Protein AF-A0A1Y2GPG7-F1 (afdb_monomer)

Nearest PDB structures (foldseek):
  6qfj-assembly4_D  TM=4.809E-01  e=1.907E+00  Desulfamplus magnetovallimortis
  6qek-assembly1_B  TM=5.011E-01  e=2.846E+00  Desulfamplus magnetovallimortis BW-1
  3n54-assembly1_B  TM=2.825E-01  e=4.110E-01  Bacillus subtilis subsp. subtilis str. 168
  7dna-assembly2_B  TM=6.195E-01  e=7.743E+00  Aequorea victoria
  5mrf-assembly1_CC  TM=3.636E-01  e=5.929E+00  Saccharomyces cerevisiae

Sequence (111 aa):
MCLGRRPKRIKIGDVLVNSYFGGSEFLLVIGCGIDTTHPNPTTSINHLIRYHNKIRGKDLALLSQETVLAEVLIKFERLYKQFLGRNGQGGSNSLNRCYISSVYIRTQMWC

Structure (mmCIF, N/CA/C/O backbone):
data_AF-A0A1Y2GPG7-F1
#
_entry.id   AF-A0A1Y2GPG7-F1
#
loop_
_atom_site.group_PDB
_atom_site.id
_atom_site.type_symbol
_atom_site.label_atom_id
_atom_site.label_alt_id
_atom_site.label_comp_id
_atom_site.label_asym_id
_atom_site.label_entity_id
_atom_site.label_seq_id
_atom_site.pdbx_PDB_ins_code
_atom_site.Cartn_x
_atom_site.Cartn_y
_atom_site.Cartn_z
_atom_site.occupancy
_atom_site.B_iso_or_equiv
_atom_site.auth_seq_id
_atom_site.auth_comp_id
_atom_site.auth_asym_id
_atom_site.auth_atom_id
_atom_site.pdbx_PDB_model_num
ATOM 1 N N . MET A 1 1 ? -17.344 28.944 20.380 1.00 36.22 1 MET A N 1
ATOM 2 C CA . MET A 1 1 ? -17.328 28.201 19.099 1.00 36.22 1 MET A CA 1
ATOM 3 C C . MET A 1 1 ? -15.985 28.444 18.426 1.00 36.22 1 MET A C 1
ATOM 5 O O . MET A 1 1 ? -15.736 29.560 18.000 1.00 36.22 1 MET A O 1
ATOM 9 N N . CYS A 1 2 ? -15.090 27.454 18.393 1.00 41.25 2 CYS A N 1
ATOM 10 C CA . CYS A 1 2 ? -13.776 27.593 17.755 1.00 41.25 2 CYS A CA 1
ATOM 11 C C . CYS A 1 2 ? -13.787 26.873 16.402 1.00 41.25 2 CYS A C 1
ATOM 13 O O . CYS A 1 2 ? -13.592 25.661 16.332 1.00 41.25 2 CYS A O 1
ATOM 15 N N . LEU A 1 3 ? -14.033 27.628 15.334 1.00 68.81 3 LEU A N 1
ATOM 16 C CA . LEU A 1 3 ? -13.770 27.218 13.955 1.00 68.81 3 LEU A CA 1
ATOM 17 C C . LEU A 1 3 ? -12.282 27.462 13.657 1.00 68.81 3 LEU A C 1
ATOM 19 O O . LEU A 1 3 ? -11.789 28.549 13.941 1.00 68.81 3 LEU A O 1
ATOM 23 N N . GLY A 1 4 ? -11.568 26.486 13.076 1.00 57.06 4 GLY A N 1
ATOM 24 C CA . GLY A 1 4 ? -10.324 26.809 12.355 1.00 57.06 4 GLY A CA 1
ATOM 25 C C . GLY A 1 4 ? -9.126 25.858 12.423 1.00 57.06 4 GLY A C 1
ATOM 26 O O . GLY A 1 4 ? -8.108 26.172 11.811 1.00 57.06 4 GLY A O 1
ATOM 27 N N . ARG A 1 5 ? -9.168 24.695 13.091 1.00 63.25 5 ARG A N 1
ATOM 28 C CA . ARG A 1 5 ? -8.059 23.729 12.934 1.00 63.25 5 ARG A CA 1
ATOM 29 C C . ARG A 1 5 ? -8.218 22.973 11.618 1.00 63.25 5 ARG A C 1
ATOM 31 O O . ARG A 1 5 ? -9.134 22.167 11.478 1.00 63.25 5 ARG A O 1
ATOM 38 N N . ARG A 1 6 ? -7.316 23.223 10.658 1.00 66.25 6 ARG A N 1
ATOM 39 C CA . ARG A 1 6 ? -7.194 22.384 9.454 1.00 66.25 6 ARG A CA 1
ATOM 40 C C . ARG A 1 6 ? -7.077 20.918 9.897 1.00 66.25 6 ARG A C 1
ATOM 42 O O . ARG A 1 6 ? -6.351 20.657 10.862 1.00 66.25 6 ARG A O 1
ATOM 49 N N . PRO A 1 7 ? -7.764 19.970 9.235 1.00 69.31 7 PRO A N 1
ATOM 50 C CA . PRO A 1 7 ? -7.673 18.566 9.607 1.00 69.31 7 PRO A CA 1
ATOM 51 C C . PRO A 1 7 ? -6.205 18.134 9.590 1.00 69.31 7 PRO A C 1
ATOM 53 O O . PRO A 1 7 ? -5.495 18.336 8.600 1.00 69.31 7 PRO A O 1
ATOM 56 N N . LYS A 1 8 ? -5.734 17.590 10.719 1.00 78.25 8 LYS A N 1
ATOM 57 C CA . LYS A 1 8 ? -4.367 17.083 10.848 1.00 78.25 8 LYS A CA 1
ATOM 58 C C . LYS A 1 8 ? -4.209 15.934 9.854 1.00 78.25 8 LYS A C 1
ATOM 60 O O . LYS A 1 8 ? -4.839 14.893 10.016 1.00 78.25 8 LYS A O 1
ATOM 65 N N . ARG A 1 9 ? -3.389 16.129 8.820 1.00 73.12 9 ARG A N 1
ATOM 66 C CA . ARG A 1 9 ? -3.011 15.043 7.911 1.00 73.12 9 ARG A CA 1
ATOM 67 C C . ARG A 1 9 ? -2.032 14.133 8.638 1.00 73.12 9 ARG A C 1
ATOM 69 O O . ARG A 1 9 ? -1.037 14.606 9.181 1.00 73.12 9 ARG A O 1
ATOM 76 N N . ILE A 1 10 ? -2.340 12.846 8.659 1.00 78.44 10 ILE A N 1
ATOM 77 C CA . ILE A 1 10 ? -1.513 11.814 9.275 1.00 78.44 10 ILE A CA 1
ATOM 78 C C . ILE A 1 10 ? -0.908 10.990 8.140 1.00 78.44 10 ILE A C 1
ATOM 80 O O . ILE A 1 10 ? -1.626 10.598 7.219 1.00 78.44 10 ILE A O 1
ATOM 84 N N . LYS A 1 11 ? 0.410 10.763 8.179 1.00 76.06 11 LYS A N 1
ATOM 85 C CA . LYS A 1 11 ? 1.073 9.862 7.231 1.00 76.06 11 LYS A CA 1
ATOM 86 C C . LYS A 1 11 ? 0.670 8.426 7.580 1.00 76.06 11 LYS A C 1
ATOM 88 O O . LYS A 1 11 ? 0.886 7.994 8.708 1.00 76.06 11 LYS A O 1
ATOM 93 N N . ILE A 1 12 ? 0.091 7.723 6.610 1.00 80.56 12 ILE A N 1
ATOM 94 C CA . ILE A 1 12 ? -0.335 6.313 6.726 1.00 80.56 12 ILE A CA 1
ATOM 95 C C . ILE A 1 12 ? 0.555 5.358 5.911 1.00 80.56 12 ILE A C 1
ATOM 97 O O . ILE A 1 12 ? 0.396 4.143 5.968 1.00 80.56 12 ILE A O 1
ATOM 101 N N . GLY A 1 13 ? 1.477 5.921 5.130 1.00 81.81 13 GLY A N 1
ATOM 102 C CA . GLY A 1 13 ? 2.348 5.189 4.224 1.00 81.81 13 GLY A CA 1
ATOM 103 C C . GLY A 1 13 ? 3.108 6.120 3.285 1.00 81.81 13 GLY A C 1
ATOM 104 O O . GLY A 1 13 ? 3.010 7.349 3.387 1.00 81.81 13 GLY A O 1
ATOM 105 N N . ASP A 1 14 ? 3.867 5.528 2.378 1.00 83.31 14 ASP A N 1
ATOM 106 C CA . ASP A 1 14 ? 4.592 6.182 1.299 1.00 83.31 14 ASP A CA 1
ATOM 107 C C . ASP A 1 14 ? 4.573 5.360 0.009 1.00 83.31 14 ASP A C 1
ATOM 109 O O . ASP A 1 14 ? 4.343 4.151 -0.017 1.00 83.31 14 ASP A O 1
ATOM 113 N N . VAL A 1 15 ? 4.792 6.072 -1.093 1.00 85.44 15 VAL A N 1
ATOM 114 C CA . VAL A 1 15 ? 4.970 5.495 -2.420 1.00 85.44 15 VAL A CA 1
ATOM 115 C C . VAL A 1 15 ? 6.260 6.068 -2.985 1.00 85.44 15 VAL A C 1
ATOM 117 O O . VAL A 1 15 ? 6.430 7.285 -3.035 1.00 85.44 15 VAL A O 1
ATOM 120 N N . LEU A 1 16 ? 7.164 5.190 -3.397 1.00 86.25 16 LEU A N 1
ATOM 121 C CA . LEU A 1 16 ? 8.385 5.523 -4.111 1.00 86.25 16 LEU A CA 1
ATOM 122 C C . LEU A 1 16 ? 8.207 5.108 -5.565 1.00 86.25 16 LEU A C 1
ATOM 124 O O . LEU A 1 16 ? 7.865 3.965 -5.845 1.00 86.25 16 LEU A O 1
ATOM 128 N N . VAL A 1 17 ? 8.456 6.021 -6.493 1.00 83.81 17 VAL A N 1
ATOM 129 C CA . VAL A 1 17 ? 8.401 5.720 -7.922 1.00 83.81 17 VAL A CA 1
ATOM 130 C C . VAL A 1 17 ? 9.761 6.027 -8.514 1.00 83.81 17 VAL A C 1
ATOM 132 O O . VAL A 1 17 ? 10.252 7.147 -8.392 1.00 83.81 17 VAL A O 1
ATOM 135 N N . ASN A 1 18 ? 10.366 5.029 -9.143 1.00 83.81 18 ASN A N 1
ATOM 136 C CA . ASN A 1 18 ? 11.551 5.200 -9.962 1.00 83.81 18 ASN A CA 1
ATOM 137 C C . ASN A 1 18 ? 11.181 4.901 -11.415 1.00 83.81 18 ASN A C 1
ATOM 139 O O . ASN A 1 18 ? 10.541 3.888 -11.697 1.00 83.81 18 ASN A O 1
ATOM 143 N N . SER A 1 19 ? 11.555 5.796 -12.322 1.00 81.94 19 SER A N 1
ATOM 144 C CA . SER A 1 19 ? 11.345 5.615 -13.753 1.00 81.94 19 SER A CA 1
ATOM 145 C C . SER A 1 19 ? 12.671 5.661 -14.486 1.00 81.94 19 SER A C 1
ATOM 147 O O . SER A 1 19 ? 13.484 6.553 -14.241 1.00 81.94 19 SER A O 1
ATOM 149 N N . TYR A 1 20 ? 12.839 4.758 -15.440 1.00 80.50 20 TYR A N 1
ATOM 150 C CA . TYR A 1 20 ? 13.958 4.748 -16.363 1.00 80.50 20 TYR A CA 1
ATOM 151 C C . TYR A 1 20 ? 13.430 4.849 -17.791 1.00 80.50 20 TYR A C 1
ATOM 153 O O . TYR A 1 20 ? 12.512 4.125 -18.172 1.00 80.50 20 TYR A O 1
ATOM 161 N N . PHE A 1 21 ? 14.009 5.753 -18.576 1.00 80.50 21 PHE A N 1
ATOM 162 C CA . PHE A 1 21 ? 13.713 5.881 -19.996 1.00 80.50 21 PHE A CA 1
ATOM 163 C C . PHE A 1 21 ? 15.002 5.690 -20.790 1.00 80.50 21 PHE A C 1
ATOM 165 O O . PHE A 1 21 ? 15.964 6.434 -20.597 1.00 80.50 21 PHE A O 1
ATOM 172 N N . GLY A 1 22 ? 15.016 4.686 -21.665 1.00 78.06 22 GLY A N 1
ATOM 173 C CA . GLY A 1 22 ? 16.171 4.333 -22.481 1.00 78.06 22 GLY A CA 1
ATOM 174 C C . GLY A 1 22 ? 15.735 3.819 -23.848 1.00 78.06 22 GLY A C 1
ATOM 175 O O . GLY A 1 22 ? 14.982 2.853 -23.952 1.00 78.06 22 GLY A O 1
ATOM 176 N N . GLY A 1 23 ? 16.201 4.472 -24.915 1.00 79.00 23 GLY A N 1
ATOM 177 C CA . GLY A 1 23 ? 15.837 4.112 -26.287 1.00 79.00 23 GLY A CA 1
ATOM 178 C C . GLY A 1 23 ? 14.337 4.271 -26.556 1.00 79.00 23 GLY A C 1
ATOM 179 O O . G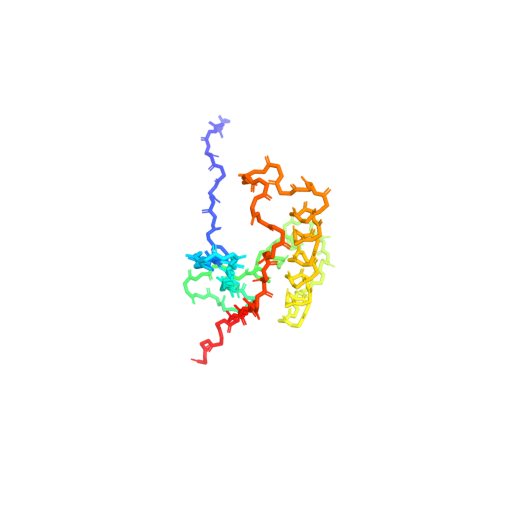LY A 1 23 ? 13.832 5.389 -26.605 1.00 79.00 23 GLY A O 1
ATOM 180 N N . SER A 1 24 ? 13.640 3.147 -26.750 1.00 73.06 24 SER A N 1
ATOM 181 C CA . SER A 1 24 ? 12.181 3.090 -26.967 1.00 73.06 24 SER A CA 1
ATOM 182 C C . SER A 1 24 ? 11.418 2.461 -25.796 1.00 73.06 24 SER A C 1
ATOM 184 O O . SER A 1 24 ? 10.223 2.185 -25.909 1.00 73.06 24 SER A O 1
ATOM 186 N N . GLU A 1 25 ? 12.098 2.232 -24.671 1.00 68.81 25 GLU A N 1
ATOM 187 C CA . GLU A 1 25 ? 11.535 1.571 -23.501 1.00 68.81 25 GLU A CA 1
ATOM 188 C C . GLU A 1 25 ? 11.392 2.555 -22.342 1.00 68.81 25 GLU A C 1
ATOM 190 O O . GLU A 1 25 ? 12.308 3.312 -22.005 1.00 68.81 25 GLU A O 1
ATOM 195 N N . PHE A 1 26 ? 10.216 2.526 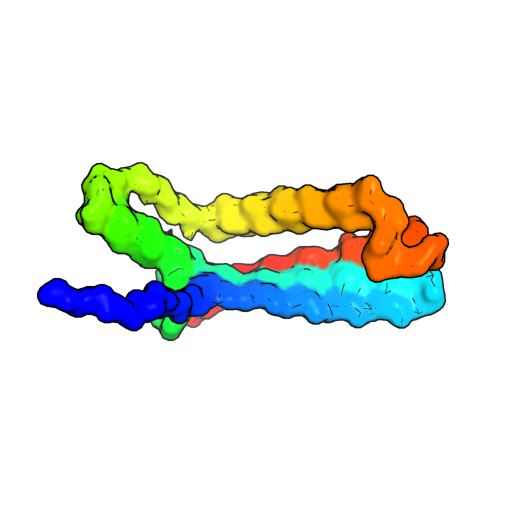-21.719 1.00 71.56 26 PHE A N 1
ATOM 196 C CA . PHE A 1 26 ? 9.950 3.219 -20.467 1.00 71.56 26 PHE A CA 1
ATOM 197 C C . PHE A 1 26 ? 9.653 2.180 -19.394 1.00 71.56 26 PHE A C 1
ATOM 199 O O . PHE A 1 26 ? 8.711 1.396 -19.528 1.00 71.56 26 PHE A O 1
ATOM 206 N N . LEU A 1 27 ? 10.463 2.188 -18.341 1.00 75.62 27 LEU A N 1
ATOM 207 C CA . LEU A 1 27 ? 10.368 1.294 -17.202 1.00 75.62 27 LEU A CA 1
ATOM 208 C C . LEU A 1 27 ? 9.914 2.073 -15.971 1.00 75.62 27 LEU A C 1
ATOM 210 O O . LEU A 1 27 ? 10.480 3.115 -15.641 1.00 75.62 27 LEU A O 1
ATOM 214 N N . LEU A 1 28 ? 8.935 1.521 -15.259 1.00 76.69 28 LEU A N 1
ATOM 215 C CA . LEU A 1 28 ? 8.456 2.046 -13.987 1.00 76.69 28 LEU A CA 1
ATOM 216 C C . LEU A 1 28 ? 8.616 0.995 -12.886 1.00 76.69 28 LEU A C 1
ATOM 218 O O . LEU A 1 28 ? 8.092 -0.114 -13.003 1.00 76.69 28 LEU A O 1
ATOM 222 N N . VAL A 1 29 ? 9.310 1.367 -11.813 1.00 82.00 29 VAL A N 1
ATOM 223 C CA . VAL A 1 29 ? 9.429 0.594 -10.575 1.00 82.00 29 VAL A CA 1
ATOM 224 C C . VAL A 1 29 ? 8.693 1.349 -9.479 1.00 82.00 29 VAL A C 1
ATOM 226 O O . VAL A 1 29 ? 9.079 2.460 -9.109 1.00 82.00 29 VAL A O 1
ATOM 229 N N . ILE A 1 30 ? 7.618 0.752 -8.964 1.00 80.81 30 ILE A N 1
ATOM 230 C CA . ILE A 1 30 ? 6.796 1.363 -7.914 1.00 80.81 30 ILE A CA 1
ATOM 231 C C . ILE A 1 30 ? 6.964 0.584 -6.613 1.00 80.81 30 ILE A C 1
ATOM 233 O O . ILE A 1 30 ? 6.602 -0.587 -6.538 1.00 80.81 30 ILE A O 1
ATOM 237 N N . GLY A 1 31 ? 7.489 1.260 -5.596 1.00 82.75 31 GLY A N 1
ATOM 238 C CA . GLY A 1 31 ? 7.536 0.839 -4.204 1.00 82.75 31 GLY A CA 1
ATOM 239 C C . GLY A 1 31 ? 6.342 1.383 -3.420 1.00 82.75 31 GLY A C 1
ATOM 240 O O . GLY A 1 31 ? 6.142 2.594 -3.410 1.00 82.75 31 GLY A O 1
ATOM 241 N N . CYS A 1 32 ? 5.575 0.547 -2.720 1.00 81.88 32 CYS A N 1
ATOM 242 C CA . CYS A 1 32 ? 4.549 1.022 -1.775 1.00 81.88 32 CYS A CA 1
ATOM 243 C C . CYS A 1 32 ? 4.786 0.481 -0.369 1.00 81.88 32 CYS A C 1
ATOM 245 O O . CYS A 1 32 ? 4.886 -0.733 -0.196 1.00 81.88 32 CYS A O 1
ATOM 247 N N . GLY A 1 33 ? 4.823 1.383 0.613 1.00 81.62 33 GLY A N 1
ATOM 248 C CA . GLY A 1 33 ? 4.847 1.083 2.039 1.00 81.62 33 GLY A CA 1
ATOM 249 C C . GLY A 1 33 ? 3.557 1.558 2.695 1.00 81.62 33 GLY A C 1
ATOM 250 O O . GLY A 1 33 ? 3.273 2.753 2.725 1.00 81.62 33 GLY A O 1
ATOM 251 N N . ILE A 1 34 ? 2.757 0.630 3.217 1.00 81.06 34 ILE A N 1
ATOM 252 C CA . ILE A 1 34 ? 1.528 0.937 3.959 1.00 81.06 34 ILE A CA 1
ATOM 253 C C . ILE A 1 34 ? 1.609 0.250 5.316 1.00 81.06 34 ILE A C 1
ATOM 255 O O . ILE A 1 34 ? 1.922 -0.938 5.391 1.00 81.06 34 ILE A O 1
ATOM 259 N N . ASP A 1 35 ? 1.306 0.995 6.376 1.00 79.62 35 ASP A N 1
ATOM 260 C CA . ASP A 1 35 ? 1.248 0.449 7.727 1.00 79.62 35 ASP A CA 1
ATOM 261 C C . ASP A 1 35 ? -0.161 -0.093 8.019 1.00 79.62 35 ASP A C 1
ATOM 263 O O . ASP A 1 35 ? -1.145 0.651 8.109 1.00 79.62 35 ASP A O 1
ATOM 267 N N . THR A 1 36 ? -0.282 -1.413 8.136 1.00 73.06 36 THR A N 1
ATOM 268 C CA . THR A 1 36 ? -1.556 -2.086 8.422 1.00 73.06 36 THR A CA 1
ATOM 269 C C . THR A 1 36 ? -1.760 -2.379 9.898 1.00 73.06 36 THR A C 1
ATOM 271 O O . THR A 1 36 ? -2.904 -2.461 10.343 1.00 73.06 36 THR A O 1
ATOM 274 N N . THR A 1 37 ? -0.694 -2.549 10.678 1.00 67.00 37 THR A N 1
ATOM 275 C CA . THR A 1 37 ? -0.786 -3.189 12.001 1.00 67.00 37 THR A CA 1
ATOM 276 C C . THR A 1 37 ? 0.094 -2.569 13.071 1.00 67.00 37 THR A C 1
ATOM 278 O O . THR A 1 37 ? -0.209 -2.759 14.250 1.00 67.00 37 THR A O 1
ATOM 281 N N . HIS A 1 38 ? 1.141 -1.823 12.721 1.00 63.22 38 HIS A N 1
ATOM 282 C CA . HIS A 1 38 ? 2.080 -1.323 13.713 1.00 63.22 38 HIS A CA 1
ATOM 283 C C . HIS A 1 38 ? 1.495 -0.106 14.451 1.00 63.22 38 HIS A C 1
ATOM 285 O O . HIS A 1 38 ? 0.800 0.729 13.861 1.00 63.22 38 HIS A O 1
ATOM 291 N N . PRO A 1 39 ? 1.677 -0.028 15.781 1.00 55.78 39 PRO A N 1
ATOM 292 C CA . PRO A 1 39 ? 1.147 1.077 16.573 1.00 55.78 39 PRO A CA 1
ATOM 293 C C . PRO A 1 39 ? 2.071 2.304 16.637 1.00 55.78 39 PRO A C 1
ATOM 295 O O . PRO A 1 39 ? 1.589 3.351 17.054 1.00 55.78 39 PRO A O 1
ATOM 298 N N . ASN A 1 40 ? 3.352 2.209 16.246 1.00 52.66 40 ASN A N 1
ATOM 299 C CA . ASN A 1 40 ? 4.335 3.305 16.301 1.00 52.66 40 ASN A CA 1
ATOM 300 C C . ASN A 1 40 ? 5.435 3.147 15.227 1.00 52.66 40 ASN A C 1
ATOM 302 O O . ASN A 1 40 ? 5.814 2.008 14.955 1.00 52.66 40 ASN A O 1
ATOM 306 N N . PRO A 1 41 ? 6.036 4.236 14.688 1.00 50.91 41 PRO A N 1
ATOM 307 C CA . PRO A 1 41 ? 5.670 5.657 14.817 1.00 50.91 41 PRO A CA 1
ATOM 308 C C . PRO A 1 41 ? 4.642 6.131 13.767 1.00 50.91 41 PRO A C 1
ATOM 310 O O . PRO A 1 41 ? 4.139 7.253 13.854 1.00 50.91 41 PRO A O 1
ATOM 313 N N . THR A 1 42 ? 4.335 5.307 12.762 1.00 56.69 42 THR A N 1
ATOM 314 C CA . THR A 1 42 ? 3.277 5.550 11.773 1.00 56.69 42 THR A CA 1
ATOM 315 C C . THR A 1 42 ? 1.919 5.122 12.313 1.00 56.69 42 THR A C 1
ATOM 317 O O . THR A 1 42 ? 1.796 4.176 13.082 1.00 56.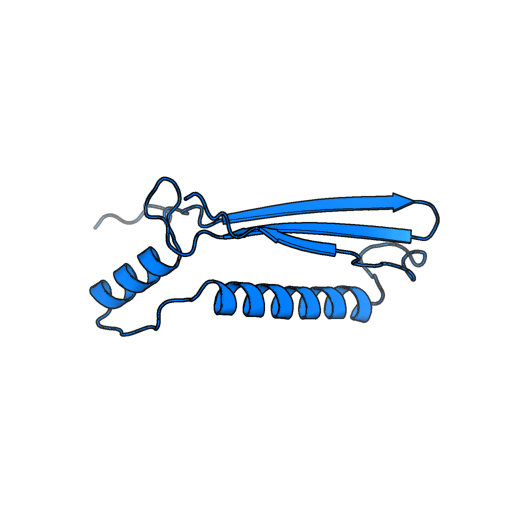69 42 THR A O 1
ATOM 320 N N . THR A 1 43 ? 0.865 5.840 11.927 1.00 68.12 43 THR A N 1
ATOM 321 C CA . THR A 1 43 ? -0.503 5.431 12.259 1.00 68.12 43 THR A CA 1
ATOM 322 C C . THR A 1 43 ? -0.954 4.356 11.279 1.00 68.12 43 THR A C 1
ATOM 324 O O . THR A 1 43 ? -1.139 4.654 10.098 1.00 68.12 43 THR A O 1
ATOM 327 N N . SER A 1 44 ? -1.177 3.135 11.768 1.00 80.88 44 SER A N 1
ATOM 328 C CA . SER A 1 44 ? -1.721 2.057 10.943 1.00 80.88 44 SER A CA 1
ATOM 329 C C . SER A 1 44 ? -3.171 2.302 10.521 1.00 80.88 44 SER A C 1
ATOM 331 O O . SER A 1 44 ? -3.984 2.860 11.267 1.00 80.88 44 SER A O 1
ATOM 333 N N . ILE A 1 45 ? -3.543 1.821 9.333 1.00 85.62 45 ILE A N 1
ATOM 334 C CA 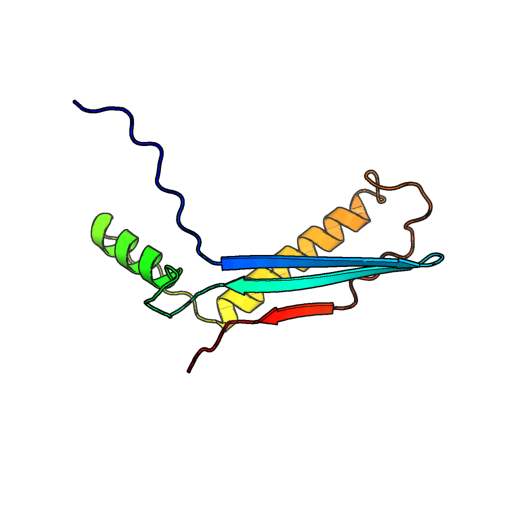. ILE A 1 45 ? -4.918 1.942 8.819 1.00 85.62 45 ILE A CA 1
ATOM 335 C C . ILE A 1 45 ? -5.921 1.252 9.754 1.00 85.62 45 ILE A C 1
ATOM 337 O O . ILE A 1 45 ? -6.986 1.803 10.037 1.00 85.62 45 ILE A O 1
ATOM 341 N N . ASN A 1 46 ? -5.567 0.100 10.329 1.00 88.94 46 ASN A N 1
ATOM 342 C CA . ASN A 1 46 ? -6.441 -0.593 11.275 1.00 88.94 46 ASN A CA 1
ATOM 343 C C . ASN A 1 46 ? -6.644 0.178 12.584 1.00 88.94 46 ASN A C 1
ATOM 345 O O . ASN A 1 46 ? -7.697 0.048 13.211 1.00 88.94 46 ASN A O 1
ATOM 349 N N . HIS A 1 47 ? -5.689 1.018 12.996 1.00 86.94 47 HIS A N 1
ATOM 350 C CA . HIS A 1 47 ? -5.902 1.934 14.115 1.00 86.94 47 HIS A CA 1
ATOM 351 C C . HIS A 1 47 ? -7.001 2.956 13.789 1.00 86.94 47 HIS A C 1
ATOM 353 O O . HIS A 1 47 ? -7.883 3.194 14.615 1.00 86.94 47 HIS A O 1
ATOM 359 N N . LEU A 1 48 ? -6.995 3.513 12.574 1.00 87.25 48 LEU A N 1
ATOM 360 C CA . LEU A 1 48 ? -8.023 4.455 12.119 1.00 87.25 48 LEU A CA 1
ATOM 361 C C . LEU A 1 48 ? -9.401 3.795 12.015 1.00 87.25 48 LEU A C 1
ATOM 363 O O . LEU A 1 48 ? -10.388 4.401 12.429 1.00 87.25 48 LEU A O 1
ATOM 367 N N . ILE A 1 49 ? -9.467 2.553 11.527 1.00 90.19 49 ILE A N 1
ATOM 368 C CA . ILE A 1 49 ? -10.716 1.782 11.450 1.00 90.19 49 ILE A CA 1
ATOM 369 C C . ILE A 1 49 ? -11.289 1.556 12.852 1.00 90.19 49 ILE A C 1
ATOM 371 O O . ILE A 1 49 ? -12.450 1.880 13.098 1.00 90.19 49 ILE A O 1
ATOM 375 N N . ARG A 1 50 ? -10.467 1.098 13.807 1.00 91.12 50 ARG A N 1
ATOM 376 C CA . ARG A 1 50 ? -10.889 0.920 15.208 1.00 91.12 50 ARG A CA 1
ATOM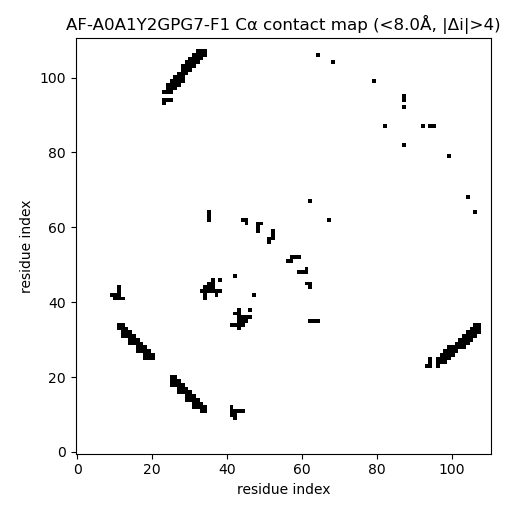 377 C C . ARG A 1 50 ? -11.372 2.223 15.837 1.00 91.12 50 ARG A C 1
ATOM 379 O O . ARG A 1 50 ? -12.415 2.240 16.490 1.00 91.12 50 ARG A O 1
ATOM 386 N N . TYR A 1 51 ? -10.638 3.315 15.629 1.00 89.38 51 TYR A N 1
ATOM 387 C CA . TYR A 1 51 ? -11.034 4.629 16.128 1.00 89.38 51 TYR A CA 1
ATOM 388 C C . TYR A 1 51 ? -12.384 5.057 15.543 1.00 89.38 51 TYR A C 1
ATOM 390 O O . TYR A 1 51 ? -13.284 5.417 16.299 1.00 89.38 51 TYR A O 1
ATOM 398 N N . HIS A 1 52 ? -12.553 4.955 14.222 1.00 90.75 52 HIS A N 1
ATOM 399 C CA . HIS A 1 52 ? -13.796 5.280 13.525 1.00 90.75 52 HIS A CA 1
ATOM 400 C C . HIS A 1 52 ? -14.981 4.443 14.025 1.00 90.75 52 HIS A C 1
ATOM 402 O O . HIS A 1 52 ? -16.034 5.001 14.333 1.00 90.75 52 HIS A O 1
ATOM 408 N N . ASN A 1 53 ? -14.801 3.128 14.159 1.00 94.38 53 ASN A N 1
ATOM 409 C CA . ASN A 1 53 ? -15.808 2.213 14.693 1.00 94.38 53 ASN A CA 1
ATOM 410 C C . ASN A 1 53 ? -16.263 2.645 16.092 1.00 94.38 53 ASN A C 1
ATOM 412 O O . ASN A 1 53 ? -17.462 2.795 16.329 1.00 94.38 53 ASN A O 1
ATOM 416 N N . LYS A 1 54 ? -15.308 2.978 16.974 1.00 93.69 54 LYS A N 1
A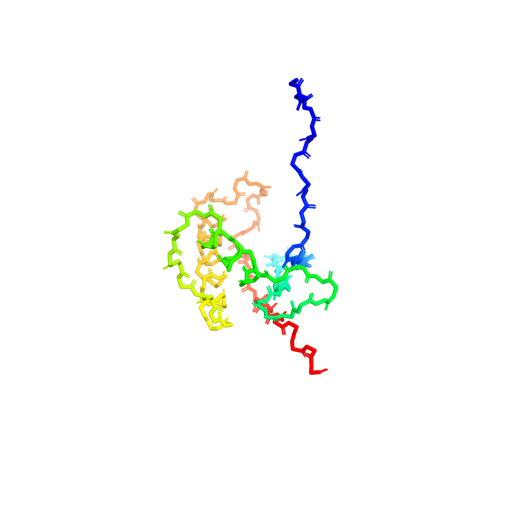TOM 417 C CA . LYS A 1 54 ? -15.583 3.472 18.329 1.00 93.69 54 LYS A CA 1
ATOM 418 C C . LYS A 1 54 ? -16.354 4.795 18.337 1.00 93.69 54 LYS A C 1
ATOM 420 O O . LYS A 1 54 ? -17.322 4.918 19.077 1.00 93.69 54 LYS A O 1
ATOM 425 N N . ILE A 1 55 ? -15.943 5.788 17.543 1.00 95.12 55 ILE A N 1
ATOM 426 C CA . ILE A 1 55 ? -16.569 7.125 17.569 1.00 95.12 55 ILE A CA 1
ATOM 427 C C . ILE A 1 55 ? -17.900 7.201 16.808 1.00 95.12 55 ILE A C 1
ATOM 429 O O . ILE A 1 55 ? -18.681 8.118 17.051 1.00 95.12 55 ILE A O 1
ATOM 433 N N . ARG A 1 56 ? -18.156 6.288 15.862 1.00 94.56 56 ARG A N 1
ATOM 434 C CA . ARG A 1 56 ? -19.370 6.287 15.026 1.00 94.56 56 ARG A CA 1
ATOM 435 C C . ARG A 1 56 ? -20.343 5.150 15.341 1.00 94.56 56 ARG A C 1
ATOM 437 O O . ARG A 1 56 ? -21.379 5.089 14.685 1.00 94.56 56 ARG A O 1
ATOM 444 N N . GLY A 1 57 ? -20.024 4.260 16.285 1.00 93.62 57 GLY A N 1
ATOM 445 C CA . GLY A 1 57 ? -20.828 3.061 16.553 1.00 93.62 57 GLY A CA 1
ATOM 446 C C . GLY A 1 57 ? -20.952 2.171 15.313 1.00 93.62 57 GLY A C 1
ATOM 447 O O . GLY A 1 57 ? -22.035 1.695 14.988 1.00 93.62 57 GLY A O 1
ATOM 448 N N . LYS A 1 58 ? -19.860 2.043 14.553 1.00 94.94 58 LYS A N 1
ATOM 449 C CA . LYS A 1 58 ? -19.783 1.236 13.327 1.00 94.94 58 LYS A CA 1
ATOM 450 C C . LYS A 1 58 ? -18.934 -0.003 13.571 1.00 94.94 58 LYS A C 1
ATOM 452 O O . LYS A 1 58 ? -18.157 -0.032 14.518 1.00 94.94 58 LYS A O 1
ATOM 457 N N . ASP A 1 59 ? -19.053 -0.972 12.673 1.00 93.44 59 ASP A N 1
ATOM 458 C CA . ASP A 1 59 ? -18.278 -2.210 12.708 1.00 93.44 59 ASP A CA 1
ATOM 459 C C . ASP A 1 59 ? -17.662 -2.505 11.333 1.00 93.44 59 ASP A C 1
ATOM 461 O O . ASP A 1 59 ? -18.031 -3.432 10.620 1.00 93.44 59 ASP A O 1
ATOM 465 N N . LEU A 1 60 ? -16.777 -1.610 10.889 1.00 94.69 60 LEU A N 1
ATOM 466 C CA . LEU A 1 60 ? -15.984 -1.839 9.685 1.00 94.69 60 LEU A CA 1
ATOM 467 C C . LEU A 1 60 ? -14.932 -2.918 9.955 1.00 94.69 60 LEU A C 1
ATOM 469 O O . LEU A 1 60 ? -14.210 -2.835 10.953 1.00 94.69 60 LEU A O 1
ATOM 473 N N . ALA A 1 61 ? -14.804 -3.869 9.031 1.00 92.94 61 ALA A N 1
ATOM 474 C CA . ALA A 1 61 ? -13.781 -4.902 9.092 1.00 92.94 61 ALA A CA 1
ATOM 475 C C . ALA A 1 61 ? -12.366 -4.303 9.037 1.00 92.94 61 ALA A C 1
ATOM 477 O O . ALA A 1 61 ? -12.106 -3.327 8.328 1.00 92.94 61 ALA A O 1
ATOM 478 N N . LEU A 1 62 ? -11.444 -4.915 9.782 1.00 90.38 62 LEU A N 1
ATOM 479 C CA . LEU A 1 62 ? -10.022 -4.599 9.691 1.00 90.38 62 LEU A CA 1
ATOM 480 C C . LEU A 1 62 ? -9.448 -5.138 8.380 1.00 90.38 62 LEU A C 1
ATOM 482 O O . LEU A 1 62 ? -9.875 -6.175 7.876 1.00 90.38 62 LEU A O 1
ATOM 486 N N . LEU A 1 63 ? -8.453 -4.441 7.847 1.00 88.75 63 LEU A N 1
ATOM 487 C CA . LEU A 1 63 ? -7.756 -4.850 6.639 1.00 88.75 63 LEU A CA 1
ATOM 488 C C . LEU A 1 63 ? -6.618 -5.808 6.990 1.00 88.75 63 LEU A C 1
ATOM 490 O O . LEU A 1 63 ? -5.758 -5.489 7.817 1.00 88.75 63 LEU A O 1
ATOM 494 N N . SER A 1 64 ? -6.609 -6.964 6.330 1.00 87.88 64 SER A N 1
ATOM 495 C CA . SER A 1 64 ? -5.449 -7.856 6.297 1.00 87.88 64 SER A CA 1
ATOM 496 C C . SER A 1 64 ? -4.375 -7.300 5.354 1.00 87.88 64 SER A C 1
ATOM 498 O O . SER A 1 64 ? -4.663 -6.444 4.508 1.00 87.88 64 SER A O 1
ATOM 500 N N . GLN A 1 65 ? -3.135 -7.776 5.480 1.00 83.75 65 GLN A N 1
ATOM 501 C CA . GLN A 1 65 ? -2.068 -7.372 4.559 1.00 83.75 65 GLN A CA 1
ATOM 502 C C . GLN A 1 65 ? -2.378 -7.826 3.128 1.00 83.75 65 GLN A C 1
ATOM 504 O O . GLN A 1 65 ? -2.143 -7.082 2.179 1.00 83.75 65 GLN A O 1
ATOM 509 N N . GLU A 1 66 ? -2.984 -8.999 2.981 1.00 86.50 66 GLU A N 1
ATOM 510 C CA . GLU A 1 66 ? -3.403 -9.607 1.723 1.00 86.50 66 GLU A CA 1
ATOM 511 C C . GLU A 1 66 ? -4.490 -8.773 1.043 1.00 86.50 66 GLU A C 1
ATOM 513 O O . GLU A 1 66 ? -4.417 -8.512 -0.157 1.00 86.50 66 GLU A O 1
ATOM 518 N N . THR A 1 67 ? -5.470 -8.285 1.812 1.00 88.06 67 THR A N 1
ATOM 519 C CA . THR A 1 67 ? -6.511 -7.382 1.302 1.00 88.06 67 THR A CA 1
ATOM 520 C C . THR A 1 67 ? -5.901 -6.075 0.805 1.00 88.06 67 THR A C 1
ATOM 522 O O . THR A 1 67 ? -6.255 -5.605 -0.274 1.00 88.06 67 THR A O 1
ATOM 525 N N . VAL A 1 68 ? -4.961 -5.491 1.556 1.00 86.38 68 VAL A N 1
ATOM 526 C CA . VAL A 1 68 ? -4.280 -4.257 1.135 1.00 86.38 68 VAL A CA 1
ATOM 527 C C . VAL A 1 68 ? -3.447 -4.490 -0.122 1.00 86.38 68 VAL A C 1
ATOM 529 O O . VAL A 1 68 ? -3.521 -3.690 -1.052 1.00 86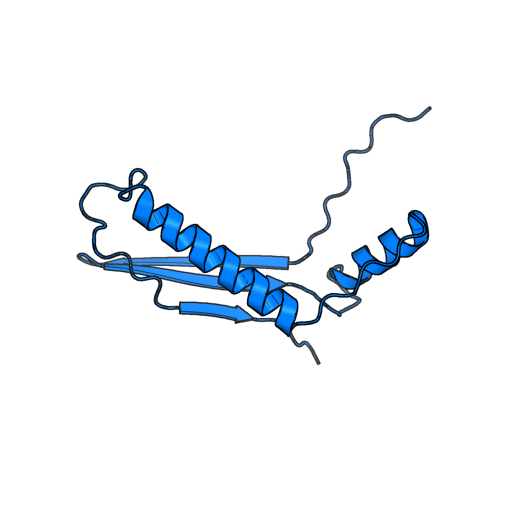.38 68 VAL A O 1
ATOM 532 N N . LEU A 1 69 ? -2.699 -5.591 -0.184 1.00 85.00 69 LEU A N 1
ATOM 533 C CA . LEU A 1 69 ? -1.911 -5.975 -1.353 1.00 85.00 69 LEU A CA 1
ATOM 534 C C . LEU A 1 69 ? -2.796 -6.129 -2.598 1.00 85.00 69 LEU A C 1
ATOM 536 O O . LEU A 1 69 ? -2.499 -5.537 -3.637 1.00 85.00 69 LEU A O 1
ATOM 540 N N . ALA A 1 70 ? -3.898 -6.872 -2.485 1.00 88.38 70 ALA A N 1
ATOM 541 C CA . ALA A 1 70 ? -4.841 -7.081 -3.579 1.00 88.38 70 ALA A CA 1
ATOM 542 C C . ALA A 1 70 ? -5.431 -5.755 -4.083 1.00 88.38 70 ALA A C 1
ATOM 544 O O . ALA A 1 70 ? -5.429 -5.494 -5.287 1.00 88.38 70 ALA A O 1
ATOM 545 N N . GLU A 1 71 ? -5.865 -4.878 -3.174 1.00 88.75 71 GLU A N 1
ATOM 546 C CA . GLU A 1 71 ? -6.387 -3.557 -3.531 1.00 88.75 71 GLU A CA 1
ATOM 547 C C . GLU A 1 71 ? -5.339 -2.695 -4.245 1.00 88.75 71 GLU A C 1
ATOM 549 O O . GLU A 1 71 ? -5.641 -2.087 -5.274 1.00 88.75 71 GLU A O 1
ATOM 554 N N . VAL A 1 72 ? -4.092 -2.660 -3.760 1.00 86.31 72 VAL A N 1
ATOM 555 C CA . VAL A 1 72 ? -3.014 -1.896 -4.412 1.00 86.31 72 VAL A CA 1
ATOM 556 C C . VAL A 1 72 ? -2.759 -2.413 -5.829 1.00 86.31 72 VAL A C 1
ATOM 558 O O . VAL A 1 72 ? -2.698 -1.609 -6.762 1.00 86.31 72 VAL A O 1
ATOM 561 N N . LEU A 1 73 ? -2.678 -3.734 -6.020 1.00 87.00 73 LEU A N 1
ATOM 562 C CA . LEU A 1 73 ? -2.466 -4.339 -7.339 1.00 87.00 73 LEU A CA 1
ATOM 563 C C . LEU A 1 73 ? -3.608 -4.013 -8.309 1.00 87.00 73 LEU A C 1
ATOM 565 O O . LEU A 1 73 ? -3.350 -3.574 -9.431 1.00 87.00 73 LEU A O 1
ATOM 569 N N . ILE A 1 74 ? -4.862 -4.124 -7.865 1.00 90.06 74 ILE A N 1
ATOM 570 C CA . ILE A 1 74 ? -6.040 -3.780 -8.676 1.00 90.06 74 ILE A CA 1
ATOM 571 C C . ILE A 1 74 ? -6.025 -2.294 -9.061 1.00 90.06 74 ILE A C 1
ATOM 573 O O . ILE A 1 74 ? -6.348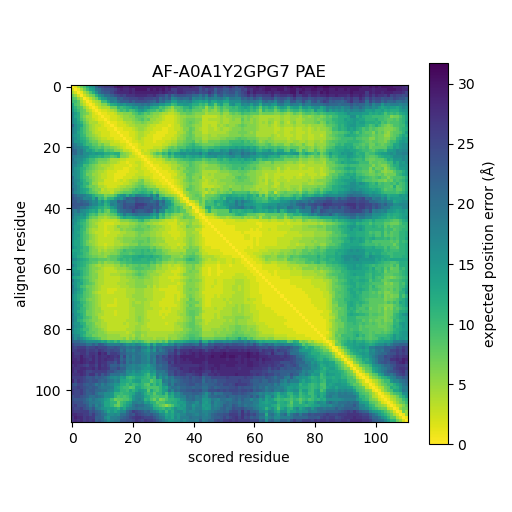 -1.925 -10.196 1.00 90.06 74 ILE A O 1
ATOM 577 N N . LYS A 1 75 ? -5.653 -1.399 -8.137 1.00 88.00 75 LYS A N 1
ATOM 578 C CA . LYS A 1 75 ? -5.544 0.037 -8.437 1.00 88.00 75 LYS A CA 1
ATOM 579 C C . LYS A 1 75 ? -4.438 0.314 -9.445 1.00 88.00 75 LYS A C 1
ATOM 581 O O . LYS A 1 75 ? -4.663 1.107 -10.358 1.00 88.00 75 LYS A O 1
ATOM 586 N N . PHE A 1 76 ? -3.288 -0.340 -9.327 1.00 84.38 76 PHE A N 1
ATOM 587 C CA . PHE A 1 76 ? -2.192 -0.188 -10.280 1.00 84.38 76 PHE A CA 1
ATOM 588 C C . PHE A 1 76 ? -2.524 -0.736 -11.657 1.00 84.38 76 PHE A C 1
ATOM 590 O O . PHE A 1 76 ? -2.252 -0.055 -12.640 1.00 84.38 76 PHE A O 1
ATOM 597 N N . GLU A 1 77 ? -3.208 -1.871 -11.750 1.00 83.50 77 GLU A N 1
ATOM 598 C CA . GLU A 1 77 ? -3.697 -2.378 -13.030 1.00 83.50 77 GLU A CA 1
ATOM 599 C C . GLU A 1 77 ? -4.646 -1.372 -13.699 1.00 83.50 77 GLU A C 1
ATOM 601 O O . GLU A 1 77 ? -4.530 -1.081 -14.890 1.00 83.50 77 GLU A O 1
ATOM 606 N N . ARG A 1 78 ? -5.566 -0.775 -12.932 1.00 85.06 78 ARG A N 1
ATOM 607 C CA . ARG A 1 78 ? -6.473 0.260 -13.450 1.00 85.06 78 ARG A CA 1
ATOM 608 C C . ARG A 1 78 ? -5.725 1.509 -13.901 1.00 85.06 78 ARG A C 1
ATOM 610 O O . ARG A 1 78 ? -6.052 2.041 -14.958 1.00 85.06 78 ARG A O 1
ATOM 617 N N . LEU A 1 79 ? -4.751 1.980 -13.125 1.00 81.94 79 LEU A N 1
ATOM 618 C CA . LEU A 1 79 ? -3.925 3.132 -13.494 1.00 81.94 79 LEU A CA 1
ATOM 619 C C . LEU A 1 79 ? -3.093 2.841 -14.745 1.00 81.94 79 LEU A C 1
ATOM 621 O O . LEU A 1 79 ? -3.015 3.690 -15.626 1.00 81.94 79 LEU A O 1
ATOM 625 N N . TYR A 1 80 ? -2.557 1.630 -14.871 1.00 77.88 80 TYR A N 1
ATOM 626 C CA . TYR A 1 80 ? -1.847 1.185 -16.063 1.00 77.88 80 TYR A CA 1
ATOM 627 C C . TYR A 1 80 ? -2.758 1.161 -17.292 1.00 77.88 80 TYR A C 1
ATOM 629 O O . TYR A 1 80 ? -2.433 1.755 -18.317 1.00 77.88 80 TYR A O 1
ATOM 637 N N . LYS A 1 81 ? -3.953 0.570 -17.181 1.00 78.38 81 LYS A N 1
ATOM 638 C CA . LYS A 1 81 ? -4.951 0.582 -18.263 1.00 78.38 81 LYS A CA 1
ATOM 639 C C . LYS A 1 81 ? -5.377 2.000 -18.636 1.00 78.38 81 LYS A C 1
ATOM 641 O O . LYS A 1 81 ? -5.565 2.276 -19.813 1.00 78.38 81 LYS A O 1
ATOM 646 N N . GLN A 1 82 ? -5.511 2.908 -17.667 1.00 77.81 82 GLN A N 1
ATOM 647 C CA . GLN A 1 82 ? -5.797 4.322 -17.939 1.00 77.81 82 GLN A CA 1
ATOM 648 C C . GLN A 1 82 ? -4.634 5.022 -18.641 1.00 77.81 82 GLN A C 1
ATOM 650 O O . GLN A 1 82 ? -4.869 5.827 -19.540 1.00 77.81 82 GLN A O 1
ATOM 655 N N . PHE A 1 83 ? -3.399 4.717 -18.247 1.00 73.62 83 PHE A N 1
ATOM 656 C CA . PHE A 1 83 ? -2.197 5.236 -18.887 1.00 73.62 83 PHE A CA 1
ATOM 657 C C . PHE A 1 83 ? -2.120 4.796 -20.358 1.00 73.62 83 PHE A C 1
ATOM 659 O O . PHE A 1 83 ? -1.929 5.636 -21.237 1.00 73.62 83 PHE A O 1
ATOM 666 N N . LEU A 1 84 ? -2.376 3.513 -20.638 1.00 71.50 84 LEU A N 1
ATOM 667 C CA . LEU A 1 84 ? -2.411 2.965 -21.998 1.00 71.50 84 LEU A CA 1
ATOM 668 C C . LEU A 1 84 ? -3.616 3.462 -22.815 1.00 71.50 84 LEU A C 1
ATOM 670 O O . LEU A 1 84 ? -3.456 3.908 -23.946 1.00 71.50 84 LEU A O 1
ATOM 674 N N . GLY A 1 85 ? -4.823 3.415 -22.244 1.00 63.69 85 GLY A N 1
ATOM 675 C CA . GLY A 1 85 ? -6.081 3.747 -22.925 1.00 63.69 85 GLY A CA 1
ATOM 676 C C . GLY A 1 85 ? -6.255 5.234 -23.241 1.00 63.69 85 GLY A C 1
ATOM 677 O O . GLY A 1 85 ? -7.090 5.597 -24.062 1.00 63.69 85 GLY A O 1
ATOM 678 N N . ARG A 1 86 ? -5.450 6.108 -22.628 1.00 57.53 86 ARG A N 1
ATOM 679 C CA . ARG A 1 86 ? -5.338 7.520 -23.016 1.00 57.53 86 ARG A CA 1
ATOM 680 C C . ARG A 1 86 ? -4.340 7.751 -24.159 1.00 57.53 86 ARG A C 1
ATOM 682 O O . ARG A 1 86 ? -3.960 8.897 -24.372 1.00 57.53 86 ARG A O 1
ATOM 689 N N . ASN A 1 87 ? -3.907 6.711 -24.880 1.00 50.66 87 ASN A N 1
ATOM 690 C CA . ASN A 1 87 ? -2.910 6.782 -25.961 1.00 50.66 87 ASN A CA 1
ATOM 691 C C . ASN A 1 87 ? -1.639 7.546 -25.556 1.00 50.66 87 ASN A C 1
ATOM 693 O O . ASN A 1 87 ? -1.084 8.293 -26.357 1.00 50.66 87 ASN A O 1
ATOM 697 N N . GLY A 1 88 ? -1.225 7.452 -24.289 1.00 49.88 88 GLY A N 1
ATOM 698 C CA . GLY A 1 88 ? -0.072 8.204 -23.810 1.00 49.88 88 GLY A CA 1
ATOM 699 C C . GLY A 1 88 ? -0.192 9.725 -23.973 1.00 49.88 88 GLY A C 1
ATOM 700 O O . GLY A 1 88 ? 0.833 10.374 -24.033 1.00 49.88 88 GLY A O 1
ATOM 701 N N . GLN A 1 89 ? -1.379 10.347 -23.997 1.00 45.38 89 GLN A N 1
ATOM 702 C CA . GLN A 1 89 ? -1.538 11.806 -24.210 1.00 45.38 89 GLN A CA 1
ATOM 703 C C . GLN A 1 89 ? -0.886 12.733 -23.144 1.00 45.38 89 GLN A C 1
ATOM 705 O O . GLN A 1 89 ? -1.122 13.938 -23.141 1.00 45.38 89 GLN A O 1
ATOM 710 N N . GLY A 1 90 ? -0.054 12.199 -22.243 1.00 45.81 90 GLY A N 1
ATOM 711 C CA . GLY A 1 90 ? 0.881 12.956 -21.401 1.00 45.81 90 GLY A CA 1
ATOM 712 C C . GLY A 1 90 ? 2.359 12.850 -21.816 1.00 45.81 90 GLY A C 1
ATOM 713 O O . GLY A 1 90 ? 3.202 13.481 -21.188 1.00 45.81 90 GLY A O 1
ATOM 714 N N . GLY A 1 91 ? 2.698 12.072 -22.845 1.00 46.88 91 GLY A N 1
ATOM 715 C CA . GLY A 1 91 ? 4.050 11.929 -23.371 1.00 46.88 91 GLY A CA 1
ATOM 716 C C . GLY A 1 91 ? 3.999 11.538 -24.844 1.00 46.88 91 GLY A C 1
ATOM 717 O O . GLY A 1 91 ? 3.280 10.627 -25.227 1.00 46.88 91 GLY A O 1
ATOM 718 N N . SER A 1 92 ? 4.729 12.283 -25.664 1.00 42.84 92 SER A N 1
ATOM 719 C CA . SER A 1 92 ? 4.835 12.191 -27.121 1.00 42.84 92 SER A CA 1
ATOM 720 C C . SER A 1 92 ? 4.697 10.769 -27.694 1.00 42.84 92 SER A C 1
ATOM 722 O O . SER A 1 92 ? 5.125 9.803 -27.068 1.00 42.84 92 SER A O 1
ATOM 724 N N . ASN A 1 93 ? 4.173 10.669 -28.924 1.00 47.16 93 ASN A N 1
ATOM 725 C CA . ASN A 1 93 ? 3.869 9.466 -29.735 1.00 47.16 93 ASN A CA 1
ATOM 726 C C . ASN A 1 93 ? 4.963 8.362 -29.840 1.00 47.16 93 ASN A C 1
ATOM 728 O O . ASN A 1 93 ? 4.799 7.392 -30.575 1.00 47.16 93 ASN A O 1
ATOM 732 N N . SER A 1 94 ? 6.078 8.490 -29.127 1.00 50.25 94 SER A N 1
ATOM 733 C CA . SER A 1 94 ? 7.182 7.545 -28.969 1.00 50.25 94 SER A CA 1
ATOM 734 C C . SER A 1 94 ? 7.023 6.552 -27.797 1.00 50.25 94 SER A C 1
ATOM 736 O O . SER A 1 94 ? 7.838 5.642 -27.677 1.00 50.25 94 SER A O 1
ATOM 738 N N . LEU A 1 95 ? 5.984 6.656 -26.956 1.00 50.81 95 LEU A N 1
ATOM 739 C CA . LEU A 1 95 ? 5.765 5.800 -25.767 1.00 50.81 95 LEU A CA 1
ATOM 740 C C . LEU A 1 95 ? 4.978 4.493 -26.014 1.00 50.81 95 LEU A C 1
ATOM 742 O O . LEU A 1 95 ? 4.440 3.907 -25.072 1.00 50.81 95 LEU A O 1
ATOM 746 N N . ASN A 1 96 ? 4.932 3.980 -27.247 1.00 47.34 96 ASN A N 1
ATOM 747 C CA . ASN A 1 96 ? 4.197 2.745 -27.586 1.00 47.34 96 ASN A CA 1
ATOM 748 C C . ASN A 1 96 ? 4.723 1.463 -26.890 1.00 47.34 96 ASN A C 1
ATOM 750 O O . ASN A 1 96 ? 4.139 0.394 -27.060 1.00 47.34 96 ASN A O 1
ATOM 754 N N . ARG A 1 97 ? 5.797 1.549 -26.089 1.00 51.56 97 ARG A N 1
ATOM 755 C CA . ARG A 1 97 ? 6.408 0.435 -25.341 1.00 51.56 97 ARG A CA 1
ATOM 756 C C . ARG A 1 97 ? 6.729 0.794 -23.881 1.00 51.56 97 ARG A C 1
ATOM 758 O O . ARG A 1 97 ? 7.841 0.625 -23.386 1.00 51.56 97 ARG A O 1
ATOM 765 N N . CYS A 1 98 ? 5.737 1.321 -23.172 1.00 49.25 98 CYS A N 1
ATOM 766 C CA . CYS A 1 98 ? 5.825 1.492 -21.725 1.00 49.25 98 CYS A CA 1
ATOM 767 C C . CYS A 1 98 ? 5.577 0.145 -21.027 1.00 49.25 98 CYS A C 1
ATOM 769 O O . CYS A 1 98 ? 4.451 -0.354 -21.026 1.00 49.25 98 CYS A O 1
ATOM 771 N N . TYR A 1 99 ? 6.622 -0.448 -20.449 1.00 50.25 99 TYR A N 1
ATOM 772 C CA . TYR A 1 99 ? 6.532 -1.676 -19.664 1.00 50.25 99 TYR A CA 1
ATOM 773 C C . TYR A 1 99 ? 6.574 -1.322 -18.175 1.00 50.25 99 TYR A C 1
ATOM 775 O O . TYR A 1 99 ? 7.611 -0.932 -17.634 1.00 50.25 99 TYR A O 1
ATOM 783 N N . ILE A 1 100 ? 5.461 -1.520 -17.467 1.00 53.78 100 ILE A N 1
ATOM 784 C CA . ILE A 1 100 ? 5.522 -1.639 -16.005 1.00 53.78 100 ILE A CA 1
ATOM 785 C C . ILE A 1 100 ? 6.081 -3.030 -15.707 1.00 53.78 100 ILE A C 1
ATOM 787 O O . ILE A 1 100 ? 5.342 -4.008 -15.680 1.00 53.78 100 ILE A O 1
ATOM 791 N N . SER A 1 101 ? 7.400 -3.126 -15.544 1.00 44.09 101 SER A N 1
ATOM 792 C CA . SER A 1 101 ? 8.064 -4.415 -15.318 1.00 44.09 101 SER A CA 1
ATOM 793 C C . SER A 1 101 ? 7.960 -4.881 -13.865 1.00 44.09 101 SER A C 1
ATOM 795 O O . SER A 1 101 ? 8.045 -6.076 -13.592 1.00 44.09 101 SER A O 1
ATOM 797 N N . SER A 1 102 ? 7.799 -3.974 -12.891 1.00 47.09 102 SER A N 1
ATOM 798 C CA . SER A 1 102 ? 7.819 -4.372 -11.478 1.00 47.09 102 SER A CA 1
ATOM 799 C C . SER A 1 102 ? 7.045 -3.424 -10.562 1.00 47.09 102 SER A C 1
ATOM 801 O O . SER A 1 102 ? 7.392 -2.256 -10.384 1.00 47.09 102 SER A O 1
ATOM 803 N N . VAL A 1 103 ? 6.017 -3.969 -9.914 1.00 50.62 103 VAL A N 1
ATOM 804 C CA . VAL A 1 103 ? 5.387 -3.388 -8.727 1.00 50.62 103 VAL A CA 1
ATOM 805 C C . VAL A 1 103 ? 5.972 -4.112 -7.519 1.00 50.62 103 VAL A C 1
ATOM 807 O O . VAL A 1 103 ? 5.750 -5.308 -7.348 1.00 50.62 103 VAL A O 1
ATOM 810 N N . TYR A 1 104 ? 6.726 -3.399 -6.688 1.00 46.94 104 TYR A N 1
ATOM 811 C CA . TYR A 1 104 ? 7.286 -3.930 -5.452 1.00 46.94 104 TYR A CA 1
ATOM 812 C C . TYR A 1 104 ? 6.502 -3.376 -4.263 1.00 46.94 104 TYR A C 1
ATOM 814 O O . TYR A 1 104 ? 6.687 -2.239 -3.834 1.00 46.94 104 TYR A O 1
ATOM 822 N N . ILE A 1 105 ? 5.591 -4.169 -3.711 1.00 49.41 105 ILE A N 1
ATOM 823 C CA . ILE A 1 105 ? 4.854 -3.766 -2.511 1.00 49.41 105 ILE A CA 1
ATOM 824 C C . ILE A 1 105 ? 5.630 -4.297 -1.316 1.00 49.41 105 ILE A C 1
ATOM 826 O O . ILE A 1 105 ? 5.642 -5.496 -1.053 1.00 49.41 105 ILE A O 1
ATOM 830 N N . ARG A 1 106 ? 6.312 -3.394 -0.605 1.00 47.22 106 ARG A N 1
ATOM 831 C CA . ARG A 1 106 ? 6.967 -3.727 0.656 1.00 47.22 106 ARG A CA 1
ATOM 832 C C . ARG A 1 106 ? 6.008 -3.367 1.779 1.00 47.22 106 ARG A C 1
ATOM 834 O O . ARG A 1 106 ? 6.019 -2.239 2.267 1.00 47.22 106 ARG A O 1
ATOM 841 N N . THR A 1 107 ? 5.194 -4.324 2.216 1.00 48.50 107 THR A N 1
ATOM 842 C CA . THR A 1 107 ? 4.609 -4.223 3.554 1.00 48.50 107 THR A CA 1
ATOM 843 C C . THR A 1 107 ? 5.785 -4.275 4.527 1.00 48.50 107 THR A C 1
ATOM 845 O O . THR A 1 107 ? 6.577 -5.215 4.540 1.00 48.50 107 THR A O 1
ATOM 848 N N . GLN A 1 108 ? 6.019 -3.189 5.254 1.00 45.62 108 GLN A N 1
ATOM 849 C CA . GLN A 1 108 ? 7.093 -3.137 6.239 1.00 45.62 108 GLN A CA 1
ATOM 850 C C . GLN A 1 108 ? 6.696 -4.055 7.410 1.00 45.62 108 GLN A C 1
ATOM 852 O O . GLN A 1 108 ? 6.065 -3.616 8.364 1.00 45.62 108 GLN A O 1
ATOM 857 N N . MET A 1 109 ? 7.046 -5.345 7.334 1.00 35.03 109 MET A N 1
ATOM 858 C CA . MET A 1 109 ? 7.205 -6.209 8.507 1.00 35.03 109 MET A CA 1
ATOM 859 C C . MET A 1 109 ? 8.475 -5.757 9.227 1.00 35.03 109 MET A C 1
ATOM 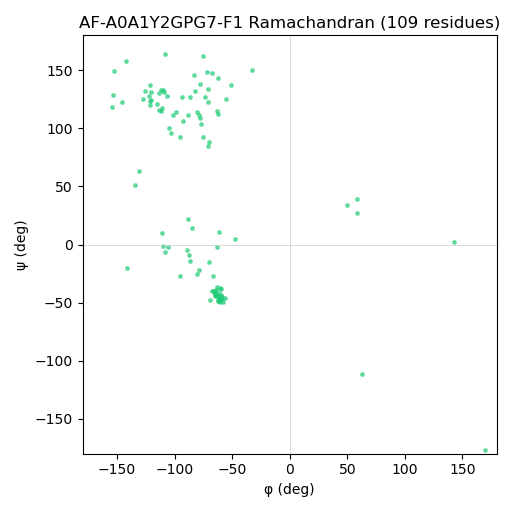861 O O . MET A 1 109 ? 9.560 -6.280 8.990 1.00 35.03 109 MET A O 1
ATOM 865 N N . TRP A 1 110 ? 8.352 -4.749 10.085 1.00 33.19 110 TRP A N 1
ATOM 866 C CA . TRP A 1 110 ? 9.269 -4.648 11.214 1.00 33.19 110 TRP A CA 1
ATOM 867 C C . TRP A 1 110 ? 8.781 -5.681 12.224 1.00 33.19 110 TRP A C 1
ATOM 869 O O . TRP A 1 110 ? 7.712 -5.509 12.810 1.00 33.19 110 TRP A O 1
ATOM 879 N N . CYS A 1 111 ? 9.481 -6.811 12.310 1.00 35.78 111 CYS A N 1
ATOM 880 C CA . CYS A 1 111 ? 9.389 -7.642 13.502 1.00 35.78 111 CYS A CA 1
ATOM 881 C C . CYS A 1 111 ? 9.956 -6.862 14.694 1.00 35.78 111 CYS A C 1
ATOM 883 O O . CYS A 1 111 ? 10.887 -6.054 14.464 1.00 35.78 111 CYS A O 1
#

Mean predicted aligned error: 11.08 Å

Radius of gyration: 18.62 Å; Cα contacts (8 Å, |Δi|>4): 126; chains: 1; bounding box: 37×38×49 Å

Foldseek 3Di:
DDPDDDPDDFDQWDKDWDWDDDDLEIEIEIEIEGAQDDVPDGHHPQNVVVVCCVVVVHDDDRDDPVNVVVVVVVVVVVVVCVCVVVCVVVDDNSNPHYDHPYYHYDHPPPD

Organism: NCBI:txid64571

Solvent-accessible surface area (backbone atoms only — not comparable to full-atom values): 6849 Å² total; per-residue (Å²): 139,90,86,79,82,74,81,81,85,73,65,46,59,54,74,48,77,49,76,50,78,57,96,63,40,36,38,41,40,39,39,38,36,54,40,51,75,52,86,69,96,48,52,13,54,37,57,53,46,53,52,48,20,69,78,66,78,47,85,70,82,74,67,49,71,65,58,51,49,52,52,52,51,54,51,49,52,52,51,50,51,50,48,57,73,51,71,38,81,89,52,67,97,68,58,90,43,65,43,78,81,42,80,46,73,47,66,74,80,77,126

pLDDT: mean 71.89, std 17.49, range [33.19, 95.12]

InterPro domains:
  IPR045864 Class II Aminoacyl-tRNA synthetase/Biotinyl protein ligase (BPL) and lipoyl protein ligase (LPL) [G3DSA:3.30.930.10] (3-92)
  IPR045864 Class II Aminoacyl-tRNA synthetase/Biotinyl protein ligase (BPL) and lipoyl protein ligase (LPL) [SSF55681] (9-86)

Secondary structure (DSSP, 8-state):
------------EEEEEEEEEETTEEEEEEEEEE-SS--SSS--HHHHHHHHHHHHT--PPPPPHHHHHHHHHHHHHHHHHHHHHTTTTTS-TT-TTEEEEEEEE------